Protein AF-A0AAV0XIE5-F1 (afdb_monomer_lite)

Foldseek 3Di:
DDDDDDDPDDDDDDDDDPDDCDDPVVCVVCCVPPPDPPDPCVPDPVVPQDDQDDAQPQARDTHGPPDDCCVPQHVNVRDDDDDDQDDPPVNVLCPCPDPNNVVCVVCVVVVVVVVVVVPPPDPDPPDPPDDDDDDDDD

Sequence (138 aa):
MFFTTQRKRLRPNAEPTLFGDIPFKWVKFRSGYLYQPKHPYYDDDDVCIGVMDVICQYCNAMKFKGESADMCCSNGTVRIPNIDKPPEPMKTLLESSTSISEHFLENINKYNNAFHMTSFGVAETIVENYMPTFKIRG

Organism: NCBI:txid13131

Radius of gyration: 29.61 Å; chains: 1; bounding box: 82×46×64 Å

pLDDT: mean 72.47, std 19.61, range [30.61, 96.12]

Secondary structure (DSSP, 8-state):
---------PPP------SS---GGGTGGGTTTS--TTS-GGG-TTT------EEPTTT--EE-TTS-THHHHGGGTS-PPPPPPPPTTHHHHHS--SHHHHHHHHTHHHHHHHHHGGG--------TT---------

Structure (mmCIF, N/CA/C/O backbone):
data_AF-A0AAV0XIE5-F1
#
_entry.id   AF-A0AAV0XIE5-F1
#
loop_
_atom_site.group_PDB
_atom_site.id
_atom_site.type_symbol
_atom_site.label_atom_id
_atom_site.label_alt_id
_atom_site.label_comp_id
_atom_site.label_asym_id
_atom_site.label_entity_id
_atom_site.label_seq_id
_atom_site.pdbx_PDB_ins_code
_atom_site.Cartn_x
_atom_site.Cartn_y
_atom_site.Cartn_z
_atom_site.occupancy
_atom_site.B_iso_or_equiv
_atom_site.auth_seq_id
_atom_site.auth_comp_id
_atom_site.auth_asym_id
_atom_site.auth_atom_id
_atom_site.pdbx_PDB_model_num
ATOM 1 N N . MET A 1 1 ? 7.822 -33.041 -34.597 1.00 39.25 1 MET A N 1
ATOM 2 C CA . MET A 1 1 ? 8.912 -32.049 -34.721 1.00 39.25 1 MET A CA 1
ATOM 3 C C . MET A 1 1 ? 9.382 -31.708 -33.319 1.00 39.25 1 MET A C 1
ATOM 5 O O . MET A 1 1 ? 8.661 -31.044 -32.590 1.00 39.25 1 MET A O 1
ATOM 9 N N . PHE A 1 2 ? 10.518 -32.267 -32.909 1.00 30.61 2 PHE A N 1
ATOM 10 C CA . PHE A 1 2 ? 11.093 -32.087 -31.577 1.00 30.61 2 PHE A CA 1
ATOM 11 C C . PHE A 1 2 ? 12.237 -31.078 -31.689 1.00 30.61 2 PHE A C 1
ATOM 13 O O . PHE A 1 2 ? 13.213 -31.342 -32.386 1.00 30.61 2 PHE A O 1
ATOM 20 N N . PHE A 1 3 ? 12.115 -29.918 -31.044 1.00 35.19 3 PHE A N 1
ATOM 21 C CA . PHE A 1 3 ? 13.202 -28.944 -30.976 1.00 35.19 3 PHE A CA 1
ATOM 22 C C . PHE A 1 3 ? 14.141 -29.326 -29.828 1.00 35.19 3 PHE A C 1
ATOM 24 O O . PHE A 1 3 ? 13.794 -29.236 -28.653 1.00 35.19 3 PHE A O 1
ATOM 31 N N . THR A 1 4 ? 15.332 -29.801 -30.181 1.00 32.72 4 THR A N 1
ATOM 32 C CA . THR A 1 4 ? 16.415 -30.121 -29.250 1.00 32.72 4 THR A CA 1
ATOM 33 C C . THR A 1 4 ? 17.105 -28.841 -28.783 1.00 32.72 4 THR A C 1
ATOM 35 O O . THR A 1 4 ? 17.871 -28.235 -29.533 1.00 32.72 4 THR A O 1
ATOM 38 N N . THR A 1 5 ? 16.890 -28.439 -27.533 1.00 39.91 5 THR A N 1
ATOM 39 C CA . THR A 1 5 ? 17.674 -27.375 -26.895 1.00 39.91 5 THR A CA 1
ATOM 40 C C . THR A 1 5 ? 19.025 -27.948 -26.463 1.00 39.91 5 THR A C 1
ATOM 42 O O . THR A 1 5 ? 19.122 -28.719 -25.507 1.00 39.91 5 THR A O 1
ATOM 45 N N . GLN A 1 6 ? 20.087 -27.597 -27.186 1.00 37.47 6 GLN A N 1
ATOM 46 C CA . GLN A 1 6 ? 21.471 -27.933 -26.844 1.00 37.47 6 GLN A CA 1
ATOM 47 C C . GLN A 1 6 ? 21.853 -27.258 -25.513 1.00 37.47 6 GLN A C 1
ATOM 49 O O . GLN A 1 6 ? 22.241 -26.091 -25.476 1.00 37.47 6 GLN A O 1
ATOM 54 N N . ARG A 1 7 ? 21.760 -27.988 -24.395 1.00 42.88 7 ARG A N 1
ATOM 55 C CA . ARG A 1 7 ? 22.423 -27.605 -23.141 1.00 42.88 7 ARG A CA 1
ATOM 56 C C . ARG A 1 7 ? 23.931 -27.731 -23.356 1.00 42.88 7 ARG A C 1
ATOM 58 O O . ARG A 1 7 ? 24.463 -28.840 -23.350 1.00 42.88 7 ARG A O 1
ATOM 65 N N . LYS A 1 8 ? 24.630 -26.605 -23.539 1.00 42.81 8 LYS A N 1
ATOM 66 C CA . LYS A 1 8 ? 26.097 -26.569 -23.449 1.00 42.81 8 LYS A CA 1
ATOM 67 C C . LYS A 1 8 ? 26.498 -27.107 -22.072 1.00 42.81 8 LYS A C 1
ATOM 69 O O . LYS A 1 8 ? 26.250 -26.465 -21.056 1.00 42.81 8 LYS A O 1
ATOM 74 N N . ARG A 1 9 ? 27.090 -28.304 -22.047 1.00 37.38 9 ARG A N 1
ATOM 75 C CA . ARG A 1 9 ? 27.735 -28.872 -20.859 1.00 37.38 9 ARG A CA 1
ATOM 76 C C . ARG A 1 9 ? 28.904 -27.959 -20.491 1.00 37.38 9 ARG A C 1
ATOM 78 O O . ARG A 1 9 ? 29.889 -27.899 -21.224 1.00 37.38 9 ARG A O 1
ATOM 85 N N . LEU A 1 10 ? 28.785 -27.228 -19.386 1.00 42.81 10 LEU A N 1
ATOM 86 C CA . LEU A 1 10 ? 29.939 -26.605 -18.745 1.00 42.81 10 LEU A CA 1
ATOM 87 C C . LEU A 1 10 ? 30.826 -27.736 -18.210 1.00 42.81 10 LEU A C 1
ATOM 89 O O . LEU A 1 10 ? 30.328 -28.692 -17.616 1.00 42.81 10 LEU A O 1
ATOM 93 N N . ARG A 1 11 ? 32.122 -27.670 -18.524 1.00 40.47 11 ARG A N 1
ATOM 94 C CA . ARG A 1 11 ? 33.111 -28.692 -18.160 1.00 40.47 11 ARG A CA 1
ATOM 95 C C . ARG A 1 11 ? 33.144 -28.854 -16.630 1.00 40.47 11 ARG A C 1
ATOM 97 O O . ARG A 1 11 ? 33.167 -27.831 -15.946 1.00 40.47 11 ARG A O 1
ATOM 104 N N . PRO A 1 12 ? 33.159 -30.083 -16.087 1.00 49.78 12 PRO A N 1
ATOM 105 C CA . PRO A 1 12 ? 33.475 -30.285 -14.685 1.00 49.78 12 PRO A CA 1
ATOM 106 C C . PRO A 1 12 ? 34.990 -30.116 -14.513 1.00 49.78 12 PRO A C 1
ATOM 108 O O . PRO A 1 12 ? 35.748 -30.427 -15.432 1.00 49.78 12 PRO A O 1
ATOM 111 N N . ASN A 1 13 ? 35.404 -29.664 -13.332 1.00 39.78 13 ASN A N 1
ATOM 112 C CA . ASN A 1 13 ? 36.787 -29.581 -12.843 1.00 39.78 13 ASN A CA 1
ATOM 113 C C . ASN A 1 13 ? 37.448 -28.204 -13.014 1.00 39.78 13 ASN A C 1
ATOM 115 O O . ASN A 1 13 ? 38.242 -27.966 -13.920 1.00 39.78 13 ASN A O 1
ATOM 119 N N . ALA A 1 14 ? 37.170 -27.329 -12.051 1.00 37.12 14 ALA A N 1
ATOM 120 C CA . ALA A 1 14 ? 38.199 -26.484 -11.459 1.00 37.12 14 ALA A CA 1
ATOM 121 C C . ALA A 1 14 ? 38.053 -26.630 -9.937 1.00 37.12 14 ALA A C 1
ATOM 123 O O . ALA A 1 14 ? 37.020 -26.268 -9.373 1.00 37.12 14 ALA A O 1
ATOM 124 N N . GLU A 1 15 ? 39.033 -27.276 -9.307 1.00 34.94 15 GLU A N 1
ATOM 125 C CA . GLU A 1 15 ? 39.136 -27.416 -7.852 1.00 34.94 15 GLU A CA 1
ATOM 126 C C . GLU A 1 15 ? 39.263 -26.036 -7.180 1.00 34.94 15 GLU A C 1
ATOM 128 O O . GLU A 1 15 ? 39.797 -25.103 -7.788 1.00 34.94 15 GLU A O 1
ATOM 133 N N . PRO A 1 16 ? 38.774 -25.870 -5.937 1.00 43.06 16 PRO A N 1
ATOM 134 C CA . PRO A 1 16 ? 38.782 -24.582 -5.264 1.00 43.06 16 PRO A CA 1
ATOM 135 C C . PRO A 1 16 ? 40.178 -24.305 -4.701 1.00 43.06 16 PRO A C 1
ATOM 137 O O . PRO A 1 16 ? 40.547 -24.808 -3.640 1.00 43.06 16 PRO A O 1
ATOM 140 N N . THR A 1 17 ? 40.967 -23.487 -5.396 1.00 39.66 17 THR A N 1
ATOM 141 C CA . THR A 1 17 ? 42.191 -22.936 -4.812 1.00 39.66 17 THR A CA 1
ATOM 142 C C . THR A 1 17 ? 41.827 -21.930 -3.724 1.00 39.66 17 THR A C 1
ATOM 144 O O . THR A 1 17 ? 41.080 -20.977 -3.946 1.00 39.66 17 THR A O 1
ATOM 147 N N . LEU A 1 18 ? 42.357 -22.206 -2.535 1.00 41.22 18 LEU A N 1
ATOM 148 C CA . LEU A 1 18 ? 42.333 -21.407 -1.317 1.00 41.22 18 LEU A CA 1
ATOM 149 C C . LEU A 1 18 ? 42.587 -19.912 -1.574 1.00 41.22 18 LEU A C 1
ATOM 151 O O . LEU A 1 18 ? 43.528 -19.563 -2.277 1.00 41.22 18 LEU A O 1
ATOM 155 N N . PHE A 1 19 ? 41.755 -19.075 -0.941 1.00 45.66 19 PHE A N 1
ATOM 156 C CA . PHE A 1 19 ? 42.009 -17.685 -0.537 1.00 45.66 19 PHE A CA 1
ATOM 157 C C . PHE A 1 19 ? 43.080 -16.933 -1.349 1.00 45.66 19 PHE A C 1
ATOM 159 O O . PHE A 1 19 ? 44.211 -16.760 -0.906 1.00 45.66 19 PHE A O 1
ATOM 166 N N . GLY A 1 20 ? 42.683 -16.441 -2.519 1.00 40.19 20 GLY A N 1
ATOM 167 C CA . GLY A 1 20 ? 43.458 -15.500 -3.320 1.00 40.19 20 GLY A CA 1
ATOM 168 C C . GLY A 1 20 ? 42.526 -14.768 -4.277 1.00 40.19 20 GLY A C 1
ATOM 169 O O . GLY A 1 20 ? 42.008 -15.375 -5.210 1.00 40.19 20 GLY A O 1
ATOM 170 N N . ASP A 1 21 ? 42.248 -13.505 -3.959 1.00 50.44 21 ASP A N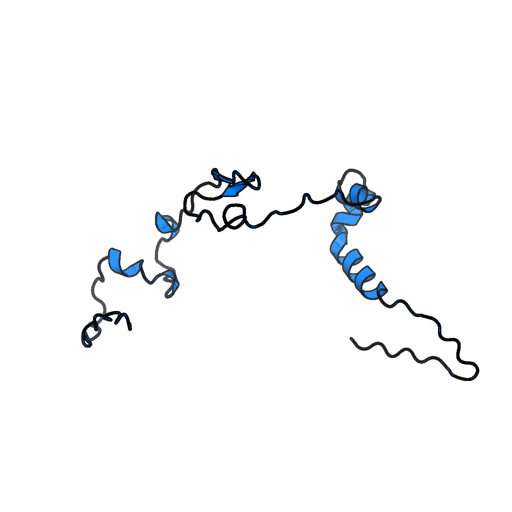 1
ATOM 171 C CA . ASP A 1 21 ? 41.695 -12.438 -4.801 1.00 50.44 21 ASP A CA 1
ATOM 172 C C . ASP A 1 21 ? 40.815 -12.880 -5.978 1.00 50.44 21 ASP A C 1
ATOM 174 O O . ASP A 1 21 ? 41.186 -12.820 -7.152 1.00 50.44 21 ASP A O 1
ATOM 178 N N . ILE A 1 22 ? 39.583 -13.276 -5.653 1.00 49.44 22 ILE A N 1
ATOM 179 C CA . ILE A 1 22 ? 38.519 -13.374 -6.650 1.00 49.44 22 ILE A CA 1
ATOM 180 C C . ILE A 1 22 ? 38.297 -11.950 -7.200 1.00 49.44 22 ILE A C 1
ATOM 182 O O . ILE A 1 22 ? 37.994 -11.052 -6.412 1.00 49.44 22 ILE A O 1
ATOM 186 N N . PRO A 1 23 ? 38.410 -11.703 -8.521 1.00 50.88 23 PRO A N 1
ATOM 187 C CA . PRO A 1 23 ? 38.239 -10.360 -9.066 1.00 50.88 23 PRO A CA 1
ATOM 188 C C . PRO A 1 23 ? 36.849 -9.814 -8.707 1.00 50.88 23 PRO A C 1
ATOM 190 O O . PRO A 1 23 ? 35.857 -10.514 -8.922 1.00 50.88 23 PRO A O 1
ATOM 193 N N . PHE A 1 24 ? 36.778 -8.571 -8.207 1.00 51.50 24 PHE A N 1
ATOM 194 C CA . PHE A 1 24 ? 35.580 -7.891 -7.663 1.00 51.50 24 PHE A CA 1
ATOM 195 C C . PHE A 1 24 ? 34.267 -8.168 -8.421 1.00 51.50 24 PHE A C 1
ATOM 197 O O . PHE A 1 24 ? 33.208 -8.337 -7.821 1.00 51.50 24 PHE A O 1
ATOM 204 N N . LYS A 1 25 ? 34.330 -8.288 -9.751 1.00 50.47 25 LYS A N 1
ATOM 205 C CA . LYS A 1 25 ? 33.171 -8.527 -10.623 1.00 50.47 25 LYS A CA 1
ATOM 206 C C . LYS A 1 25 ? 32.491 -9.897 -10.426 1.00 50.47 25 LYS A C 1
ATOM 208 O O . LYS A 1 25 ? 31.318 -10.037 -10.760 1.00 50.47 25 LYS A O 1
ATOM 213 N N . TRP A 1 26 ? 33.184 -10.900 -9.882 1.00 46.75 26 TRP A N 1
ATOM 214 C CA . TRP A 1 26 ? 32.656 -12.264 -9.705 1.00 46.75 26 TRP A CA 1
ATOM 215 C C . TRP A 1 26 ? 31.892 -12.478 -8.388 1.00 46.75 26 TRP A C 1
ATOM 217 O O . TRP A 1 26 ? 31.149 -13.453 -8.276 1.00 46.75 26 TRP A O 1
ATOM 227 N N . VAL A 1 27 ? 32.025 -11.575 -7.409 1.00 55.75 27 VAL A N 1
ATOM 228 C CA . VAL A 1 27 ? 31.370 -11.694 -6.090 1.00 55.75 27 VAL A CA 1
ATOM 229 C C . VAL A 1 27 ? 29.893 -11.266 -6.145 1.00 55.75 27 VAL A C 1
ATOM 231 O O . VAL A 1 27 ? 29.045 -11.865 -5.483 1.00 55.75 27 VAL A O 1
ATOM 234 N N . LYS A 1 28 ? 29.546 -10.303 -7.011 1.00 62.75 28 LYS A N 1
ATOM 235 C CA . LYS A 1 28 ? 28.193 -9.720 -7.101 1.00 62.75 28 LYS A CA 1
ATOM 236 C C . LYS A 1 28 ? 27.113 -10.710 -7.553 1.00 62.75 28 LYS A C 1
ATOM 238 O O . LYS A 1 28 ? 26.020 -10.722 -7.006 1.00 62.75 28 LYS A O 1
ATOM 243 N N . PHE A 1 29 ? 27.423 -11.606 -8.497 1.00 62.50 29 PHE A N 1
ATOM 244 C CA . PHE A 1 29 ? 26.435 -12.532 -9.081 1.00 62.50 29 PHE A CA 1
ATOM 245 C C . PHE A 1 29 ? 25.836 -13.531 -8.066 1.00 62.50 29 PHE A C 1
ATOM 247 O O . PHE A 1 29 ? 24.809 -14.149 -8.339 1.00 62.50 29 PHE A O 1
ATOM 254 N N . ARG A 1 30 ? 26.458 -13.712 -6.890 1.00 62.56 30 ARG A N 1
ATOM 255 C CA . ARG A 1 30 ? 25.989 -14.640 -5.843 1.00 62.56 30 ARG A CA 1
ATOM 256 C C . ARG A 1 30 ? 25.712 -13.983 -4.493 1.00 62.56 30 ARG A C 1
ATOM 258 O O . ARG A 1 30 ? 25.355 -14.698 -3.559 1.00 62.56 30 ARG A O 1
ATOM 265 N N . SER A 1 31 ? 25.823 -12.661 -4.378 1.00 66.25 31 SER A N 1
ATOM 266 C CA . SER A 1 31 ? 25.616 -11.967 -3.100 1.00 66.25 31 SER A CA 1
ATOM 267 C C . SER A 1 31 ? 24.197 -12.131 -2.545 1.00 66.25 31 SER A C 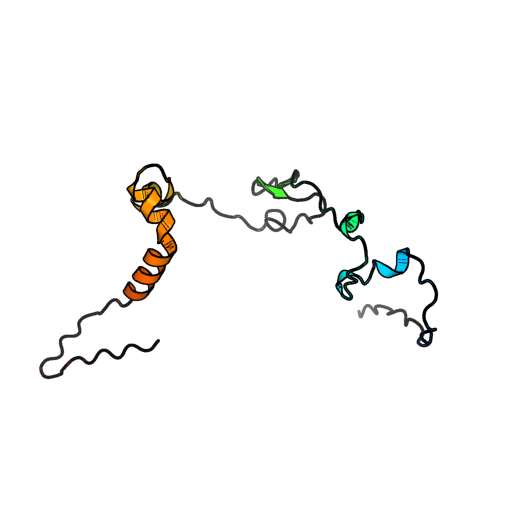1
ATOM 269 O O . SER A 1 31 ? 24.030 -12.197 -1.332 1.00 66.25 31 SER A O 1
ATOM 271 N N . GLY A 1 32 ? 23.191 -12.301 -3.412 1.00 68.38 32 GLY A N 1
ATOM 272 C CA . GLY A 1 32 ? 21.816 -12.610 -2.998 1.00 68.38 32 GLY A CA 1
ATOM 273 C C . GLY A 1 32 ? 21.640 -13.984 -2.332 1.00 68.38 32 GLY A C 1
ATOM 274 O O . GLY A 1 32 ? 20.668 -14.189 -1.615 1.00 68.38 32 GLY A O 1
ATOM 275 N N . TYR A 1 33 ? 22.577 -14.917 -2.533 1.00 73.25 33 TYR A N 1
ATOM 276 C CA . TYR A 1 33 ? 22.561 -16.251 -1.913 1.00 73.25 33 TYR A CA 1
ATOM 277 C C . TYR A 1 33 ? 23.614 -16.413 -0.810 1.00 73.25 33 TYR A C 1
ATOM 279 O O . TYR A 1 33 ? 23.490 -17.294 0.037 1.00 73.25 33 TYR A O 1
ATOM 287 N N . LEU A 1 34 ? 24.663 -15.589 -0.826 1.00 77.88 34 LEU A N 1
ATOM 288 C CA . LEU A 1 34 ? 25.772 -15.619 0.123 1.00 77.88 34 LEU A CA 1
ATOM 289 C C . LEU A 1 34 ? 26.078 -14.190 0.573 1.00 77.88 34 LEU A C 1
ATOM 291 O O . LEU A 1 34 ? 26.945 -13.515 0.016 1.00 77.88 34 LEU A O 1
ATOM 295 N N . TYR A 1 35 ? 25.341 -13.744 1.588 1.00 80.75 35 TYR A N 1
ATOM 296 C CA . TYR A 1 35 ? 25.524 -12.427 2.185 1.00 80.75 35 TYR A CA 1
ATOM 297 C C . TYR A 1 35 ? 26.884 -12.323 2.889 1.00 80.75 35 TYR A C 1
ATOM 299 O O . TYR A 1 35 ? 27.250 -13.182 3.695 1.00 80.75 35 TYR A O 1
ATOM 307 N N . GLN A 1 36 ? 27.618 -11.247 2.612 1.00 80.06 36 GLN A N 1
ATOM 308 C CA . GLN A 1 36 ? 28.895 -10.927 3.241 1.00 80.06 36 GLN A CA 1
ATOM 309 C C . GLN A 1 36 ? 28.769 -9.611 4.024 1.00 80.06 36 GLN A C 1
ATOM 311 O O . GLN A 1 36 ? 28.770 -8.546 3.417 1.00 80.06 36 GLN A O 1
ATOM 316 N N . PRO A 1 37 ? 28.737 -9.637 5.370 1.00 81.19 37 PRO A N 1
ATOM 317 C CA . PRO A 1 37 ? 28.474 -8.442 6.182 1.00 81.19 37 PRO A CA 1
ATOM 318 C C . PRO A 1 37 ? 29.478 -7.292 6.025 1.00 81.19 37 PRO A C 1
ATOM 320 O O . PRO A 1 37 ? 29.183 -6.169 6.411 1.00 81.19 37 PRO A O 1
ATOM 323 N N . LYS A 1 38 ? 30.684 -7.574 5.518 1.00 81.69 38 LYS A N 1
ATOM 324 C CA . LYS A 1 38 ? 31.753 -6.582 5.322 1.00 81.69 38 LYS A CA 1
ATOM 325 C C . LYS A 1 38 ? 31.714 -5.920 3.941 1.00 81.69 38 LYS A C 1
ATOM 327 O O . LYS A 1 38 ? 32.528 -5.039 3.684 1.00 81.69 38 LYS A O 1
ATOM 332 N N . HIS A 1 39 ? 30.827 -6.366 3.052 1.00 76.81 39 HIS A N 1
ATOM 333 C CA . HIS A 1 39 ? 30.695 -5.807 1.711 1.00 76.81 39 HIS A CA 1
ATOM 334 C C . HIS A 1 39 ? 29.806 -4.550 1.747 1.00 76.81 39 HIS A C 1
ATOM 336 O O . HIS A 1 39 ? 28.702 -4.614 2.296 1.00 76.81 39 HIS A O 1
ATOM 342 N N . PRO A 1 40 ? 30.250 -3.412 1.184 1.00 77.88 40 PRO A N 1
ATOM 343 C CA . PRO A 1 40 ? 29.474 -2.176 1.167 1.00 77.88 40 PRO A CA 1
ATOM 344 C C . PRO A 1 40 ? 28.392 -2.219 0.074 1.00 77.88 40 PRO A C 1
ATOM 346 O O . PRO A 1 40 ? 28.524 -1.614 -0.982 1.00 77.88 40 PRO A O 1
ATOM 349 N N . TYR A 1 41 ? 27.292 -2.934 0.334 1.00 77.94 41 TYR A N 1
ATOM 350 C CA . TYR A 1 41 ? 26.173 -3.081 -0.614 1.00 77.94 41 TYR A CA 1
ATOM 351 C C . TYR A 1 41 ? 25.490 -1.761 -0.997 1.00 77.94 41 TYR A C 1
ATOM 353 O O . TYR A 1 41 ? 24.839 -1.689 -2.030 1.00 77.94 41 TYR A O 1
ATOM 361 N N . TYR A 1 42 ? 25.600 -0.722 -0.168 1.00 75.81 42 TYR A N 1
ATOM 362 C CA . TYR A 1 42 ? 24.954 0.567 -0.426 1.00 75.81 42 TYR A CA 1
ATOM 363 C C . TYR A 1 42 ? 25.576 1.331 -1.601 1.00 75.81 42 TYR A C 1
ATOM 365 O O . TYR A 1 42 ? 24.884 2.131 -2.222 1.00 75.81 42 TYR A O 1
ATOM 373 N N . ASP A 1 43 ? 26.846 1.068 -1.914 1.00 77.06 43 ASP A N 1
ATOM 374 C CA . ASP A 1 43 ? 27.560 1.712 -3.023 1.00 77.06 43 ASP A CA 1
ATOM 375 C C . ASP A 1 43 ? 27.320 0.990 -4.364 1.00 77.06 43 ASP A C 1
ATOM 377 O O . ASP A 1 43 ? 27.796 1.430 -5.409 1.00 77.06 43 ASP A O 1
ATOM 381 N N . ASP A 1 44 ? 26.599 -0.136 -4.352 1.00 76.50 44 ASP A N 1
ATOM 382 C CA . ASP A 1 44 ? 26.301 -0.907 -5.553 1.00 76.50 44 ASP A CA 1
ATOM 383 C C . ASP A 1 44 ? 25.102 -0.313 -6.312 1.00 76.50 44 ASP A C 1
ATOM 385 O O . ASP A 1 44 ? 23.965 -0.348 -5.839 1.00 76.50 44 ASP A O 1
ATOM 389 N N . ASP A 1 45 ? 25.328 0.096 -7.565 1.00 72.94 45 ASP A N 1
ATOM 390 C CA . ASP A 1 45 ? 24.273 0.592 -8.468 1.00 72.94 45 ASP A CA 1
ATOM 391 C C . ASP A 1 45 ? 23.101 -0.396 -8.653 1.00 72.94 45 ASP A C 1
ATOM 393 O O . ASP A 1 45 ? 21.975 0.015 -8.917 1.00 72.94 45 ASP A O 1
ATOM 397 N N . ASP A 1 46 ? 23.336 -1.702 -8.471 1.00 70.75 46 ASP A N 1
ATOM 398 C CA . ASP A 1 46 ? 22.303 -2.745 -8.621 1.00 70.75 46 ASP A CA 1
ATOM 399 C C . ASP A 1 46 ? 21.334 -2.795 -7.424 1.00 70.75 46 ASP A C 1
ATOM 401 O O . ASP A 1 46 ? 20.281 -3.425 -7.517 1.00 70.75 46 ASP A O 1
ATOM 405 N N . VAL A 1 47 ? 21.683 -2.172 -6.292 1.00 74.56 47 VAL A N 1
ATOM 406 C CA . VAL A 1 47 ? 20.811 -2.071 -5.106 1.00 74.56 47 VAL A CA 1
ATOM 407 C C . VAL A 1 47 ? 19.872 -0.866 -5.227 1.00 74.56 47 VAL A C 1
ATOM 409 O O . VAL A 1 47 ? 18.773 -0.857 -4.666 1.00 74.56 47 VAL A O 1
ATOM 412 N N . CYS A 1 48 ? 20.258 0.134 -6.017 1.00 78.06 48 CYS A N 1
ATOM 413 C CA . CYS A 1 48 ? 19.475 1.335 -6.259 1.00 78.06 48 CYS A CA 1
ATOM 414 C C . CYS A 1 48 ? 18.352 1.076 -7.280 1.00 78.06 48 CYS A C 1
ATOM 416 O O . CYS A 1 48 ? 18.521 1.260 -8.481 1.00 78.06 48 CYS A O 1
ATOM 418 N N . ILE A 1 49 ? 17.159 0.716 -6.793 1.00 82.62 49 ILE A N 1
ATOM 419 C CA . ILE A 1 49 ? 15.945 0.517 -7.620 1.00 82.62 49 ILE A CA 1
ATOM 420 C C . ILE A 1 49 ? 15.498 1.828 -8.312 1.00 82.62 49 ILE A C 1
ATOM 422 O O . ILE A 1 49 ? 14.882 1.809 -9.380 1.00 82.62 49 ILE A O 1
ATOM 426 N N . GLY A 1 50 ? 15.850 2.980 -7.731 1.00 86.94 50 GLY A N 1
ATOM 427 C CA . GLY A 1 50 ? 15.514 4.310 -8.239 1.00 86.94 50 GLY A CA 1
ATOM 428 C C . GLY A 1 50 ? 14.180 4.845 -7.713 1.00 86.94 50 GLY A C 1
ATOM 429 O O . GLY A 1 50 ? 13.613 4.330 -6.752 1.00 8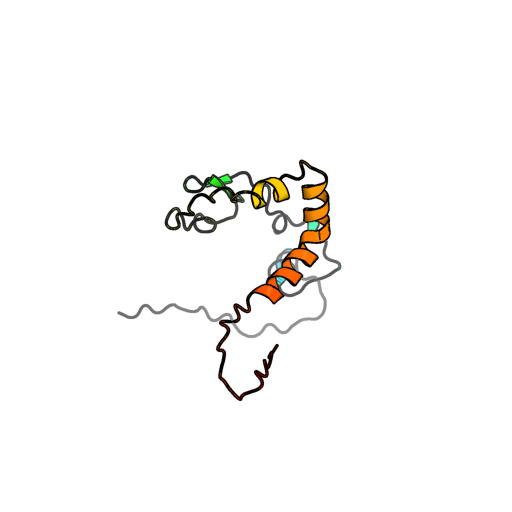6.94 50 GLY A O 1
ATOM 430 N N . VAL A 1 51 ? 13.694 5.926 -8.326 1.00 89.25 51 VAL A N 1
ATOM 431 C CA . VAL A 1 51 ? 12.412 6.560 -7.974 1.00 89.25 51 VAL A CA 1
ATOM 432 C C . VAL A 1 51 ? 11.234 5.869 -8.663 1.00 89.25 51 VAL A C 1
ATOM 434 O O . VAL A 1 51 ? 11.371 5.315 -9.753 1.00 89.25 51 VAL A O 1
ATOM 437 N N . MET A 1 52 ? 10.066 5.932 -8.026 1.00 91.00 52 MET A N 1
ATOM 438 C CA . MET A 1 52 ? 8.811 5.402 -8.555 1.00 91.00 52 MET A CA 1
ATOM 439 C C . MET A 1 52 ? 8.068 6.500 -9.341 1.00 91.00 52 MET A C 1
ATOM 441 O O . MET A 1 52 ? 7.102 7.079 -8.852 1.00 91.00 52 MET A O 1
ATOM 445 N N . ASP A 1 53 ? 8.573 6.850 -10.528 1.00 93.56 53 ASP A N 1
ATOM 446 C CA . ASP A 1 53 ? 8.106 7.982 -11.353 1.00 93.56 53 ASP A CA 1
ATOM 447 C C . ASP A 1 53 ? 7.337 7.565 -12.622 1.00 93.56 53 ASP A C 1
ATOM 449 O O . ASP A 1 53 ? 6.805 8.414 -13.340 1.00 93.56 53 ASP A O 1
ATOM 453 N N . VAL A 1 54 ? 7.245 6.265 -12.915 1.00 90.50 54 VAL A N 1
ATOM 454 C CA . VAL A 1 54 ? 6.576 5.761 -14.120 1.00 90.50 54 VAL A CA 1
ATOM 455 C C . VAL A 1 54 ? 5.109 5.477 -13.818 1.00 90.50 54 VAL A C 1
ATOM 457 O O . VAL A 1 54 ? 4.794 4.597 -13.028 1.00 90.50 54 VAL A O 1
ATOM 460 N N . ILE A 1 55 ? 4.187 6.176 -14.476 1.00 92.12 55 ILE A N 1
ATOM 461 C CA . ILE A 1 55 ? 2.746 5.961 -14.282 1.00 92.12 55 ILE A CA 1
ATOM 462 C C . ILE A 1 55 ? 2.228 4.943 -15.302 1.00 92.12 55 ILE A C 1
ATOM 464 O O . ILE A 1 55 ? 2.429 5.079 -16.511 1.00 92.12 55 ILE A O 1
ATOM 468 N N . CYS A 1 56 ? 1.526 3.916 -14.826 1.00 90.25 56 CYS A N 1
ATOM 469 C CA . CYS A 1 56 ? 0.835 2.961 -15.683 1.00 90.25 56 CYS A CA 1
ATOM 470 C C . CYS A 1 56 ? -0.357 3.611 -16.402 1.00 90.25 56 CYS A C 1
ATOM 472 O O . CYS A 1 56 ? -1.253 4.141 -15.754 1.00 90.25 56 CYS A O 1
ATOM 474 N N . GLN A 1 57 ? -0.437 3.457 -17.725 1.00 89.62 57 GLN A N 1
ATOM 475 C CA . GLN A 1 57 ? -1.513 4.027 -18.550 1.00 89.62 57 GLN A CA 1
ATOM 476 C C . GLN A 1 57 ? -2.902 3.416 -18.292 1.00 89.62 57 GLN A C 1
ATOM 478 O O . GLN A 1 57 ? -3.910 4.046 -18.590 1.00 89.62 57 GLN A O 1
ATOM 483 N N . TYR A 1 58 ? -2.970 2.190 -17.762 1.00 89.69 58 TYR A N 1
ATOM 484 C CA . TYR A 1 58 ? -4.238 1.473 -17.577 1.00 89.69 58 TYR A CA 1
ATOM 485 C C . TYR A 1 58 ? -4.859 1.686 -16.198 1.00 89.69 58 TYR A C 1
ATOM 487 O O . TYR A 1 58 ? -6.072 1.820 -16.078 1.00 89.69 58 TYR A O 1
ATOM 495 N N . CYS A 1 59 ? -4.032 1.668 -15.151 1.00 87.69 59 CYS A N 1
ATOM 496 C CA . CYS A 1 59 ? -4.491 1.677 -13.760 1.00 87.69 59 CYS A CA 1
ATOM 497 C C . CYS A 1 59 ? -3.919 2.831 -12.931 1.00 87.69 59 CYS A C 1
ATOM 499 O O . CYS A 1 59 ? -4.179 2.895 -11.735 1.00 87.69 59 CYS A O 1
ATOM 501 N N . ASN A 1 60 ? -3.143 3.736 -13.542 1.00 88.62 60 ASN A N 1
ATOM 502 C CA . ASN A 1 60 ? -2.523 4.903 -12.902 1.00 88.62 60 ASN A CA 1
ATOM 503 C C . ASN A 1 60 ? -1.613 4.586 -11.702 1.00 88.62 60 ASN A C 1
ATOM 505 O O . ASN A 1 60 ? -1.184 5.492 -10.992 1.00 88.62 60 ASN A O 1
ATOM 509 N N . ALA A 1 61 ? -1.281 3.312 -11.488 1.00 89.31 61 ALA A N 1
ATOM 510 C CA . ALA A 1 61 ? -0.308 2.894 -10.492 1.00 89.31 61 ALA A CA 1
ATOM 511 C C . ALA A 1 61 ? 1.088 3.414 -10.863 1.00 89.31 61 ALA A C 1
ATOM 513 O O . ALA A 1 61 ? 1.479 3.364 -12.034 1.00 89.31 61 ALA A O 1
ATOM 514 N N . MET A 1 62 ? 1.833 3.885 -9.864 1.00 91.00 62 MET A N 1
ATOM 515 C CA . MET A 1 62 ? 3.234 4.271 -10.018 1.00 91.00 62 MET A CA 1
ATOM 516 C C . MET A 1 62 ? 4.124 3.020 -10.024 1.00 91.00 62 MET A C 1
ATOM 518 O O . MET A 1 62 ? 3.839 2.045 -9.330 1.00 91.00 62 MET A O 1
ATOM 522 N N . LYS A 1 63 ? 5.180 3.047 -10.835 1.00 90.38 63 LYS A N 1
ATOM 523 C CA . LYS A 1 63 ? 6.112 1.949 -11.099 1.00 90.38 63 LYS A CA 1
ATOM 524 C C . LYS A 1 63 ? 7.554 2.429 -11.058 1.00 90.38 63 LYS A C 1
ATOM 526 O O . LYS A 1 63 ? 7.834 3.609 -11.295 1.00 90.38 63 LYS A O 1
ATOM 531 N N . PHE A 1 64 ? 8.467 1.490 -10.848 1.00 90.69 64 PHE A N 1
ATOM 532 C CA . PHE A 1 64 ? 9.895 1.716 -11.061 1.00 90.69 64 PHE A CA 1
ATOM 533 C C . PHE A 1 64 ? 10.279 1.474 -12.526 1.00 90.69 64 PHE A C 1
ATOM 535 O O . PHE A 1 64 ? 9.683 0.649 -13.219 1.00 90.69 64 PHE A O 1
ATOM 542 N N . LYS A 1 65 ? 11.332 2.146 -13.004 1.00 87.12 65 LYS A N 1
ATOM 543 C CA . LYS A 1 65 ? 11.810 2.027 -14.399 1.00 87.12 65 LYS A CA 1
ATOM 544 C C . LYS A 1 65 ? 12.248 0.612 -14.789 1.00 87.12 65 LYS A C 1
ATOM 546 O O . LYS A 1 65 ? 12.184 0.267 -15.964 1.00 87.12 65 LYS A O 1
ATOM 551 N N . GLY A 1 66 ? 12.705 -0.186 -13.823 1.00 85.69 66 GLY A N 1
ATOM 552 C CA . GLY A 1 66 ? 13.151 -1.564 -14.044 1.00 85.69 66 GLY A CA 1
ATOM 553 C C . GLY A 1 66 ? 12.030 -2.608 -14.065 1.00 85.69 66 GLY A C 1
ATOM 554 O O . GLY A 1 66 ? 12.295 -3.770 -14.370 1.00 85.69 66 GLY A O 1
ATOM 555 N N . GLU A 1 67 ? 10.792 -2.237 -13.735 1.00 89.56 67 GLU A N 1
ATOM 556 C CA . GLU A 1 67 ? 9.673 -3.181 -13.690 1.00 89.56 67 GLU A CA 1
ATOM 557 C C . GLU A 1 67 ? 9.120 -3.481 -15.086 1.00 89.56 67 GLU A C 1
ATOM 559 O O . GLU A 1 67 ? 9.041 -2.616 -15.960 1.00 89.56 67 GLU A O 1
ATOM 564 N N . SER A 1 68 ? 8.675 -4.722 -15.297 1.00 88.62 68 SER A N 1
ATOM 565 C CA . SER A 1 68 ? 8.028 -5.098 -16.552 1.00 88.62 68 SER A CA 1
ATOM 566 C C . SER A 1 68 ? 6.630 -4.476 -16.680 1.00 88.62 68 SER A C 1
ATOM 568 O O . SER A 1 68 ? 5.975 -4.088 -15.703 1.00 88.62 68 SER A O 1
ATOM 570 N N . ALA A 1 69 ? 6.124 -4.409 -17.915 1.00 83.12 69 ALA A N 1
ATOM 571 C CA . ALA A 1 69 ? 4.768 -3.930 -18.188 1.00 83.12 69 ALA A CA 1
ATOM 572 C C . ALA A 1 69 ? 3.698 -4.718 -17.401 1.00 83.12 69 ALA A C 1
ATOM 574 O O . ALA A 1 69 ? 2.691 -4.141 -16.975 1.00 83.12 69 ALA A O 1
ATOM 575 N N . ASP A 1 70 ? 3.965 -5.997 -17.131 1.00 86.69 70 ASP A N 1
ATOM 576 C CA . ASP A 1 70 ? 3.025 -6.917 -16.502 1.00 86.69 70 ASP A CA 1
ATOM 577 C C . ASP A 1 70 ? 2.922 -6.787 -14.979 1.00 86.69 70 ASP A C 1
ATOM 579 O O . ASP A 1 70 ? 1.906 -7.195 -14.419 1.00 86.69 70 ASP A O 1
ATOM 583 N N . MET A 1 71 ? 3.906 -6.169 -14.313 1.00 86.75 71 MET A N 1
ATOM 584 C CA . MET A 1 71 ? 3.983 -6.124 -12.842 1.00 86.75 71 MET A CA 1
ATOM 585 C C . MET A 1 71 ? 2.821 -5.397 -12.152 1.00 86.75 71 MET A C 1
ATOM 587 O O . MET A 1 71 ? 2.543 -5.691 -10.997 1.00 86.75 71 MET A O 1
ATOM 591 N N . CYS A 1 72 ? 2.128 -4.461 -12.817 1.00 87.75 72 CYS A N 1
ATOM 592 C CA . CYS A 1 72 ? 1.005 -3.755 -12.179 1.00 87.75 72 CYS A CA 1
ATOM 593 C C . CYS A 1 72 ? -0.350 -4.433 -12.408 1.00 87.75 72 CYS A C 1
ATOM 595 O O . CYS A 1 72 ? -1.046 -4.798 -11.474 1.00 87.75 72 CYS A O 1
ATOM 597 N N . CYS A 1 73 ? -0.755 -4.532 -13.670 1.00 89.38 73 CYS A N 1
ATOM 598 C CA . CYS A 1 73 ? -2.122 -4.784 -14.116 1.00 89.38 73 CYS A CA 1
ATOM 599 C C . CYS A 1 73 ? -2.084 -5.735 -15.324 1.00 89.38 73 CYS A C 1
ATOM 601 O O . CYS A 1 73 ? -2.984 -5.714 -16.163 1.00 89.38 73 CYS A O 1
ATOM 603 N N . SER A 1 74 ? -0.989 -6.502 -15.454 1.00 90.00 74 SER A N 1
ATOM 604 C CA . SER A 1 74 ? -0.717 -7.411 -16.574 1.00 90.00 74 SER A CA 1
ATOM 605 C C . SER A 1 74 ? -0.941 -6.729 -17.925 1.00 90.00 74 SER A C 1
ATOM 607 O O . SER A 1 74 ? -1.746 -7.180 -18.740 1.00 90.00 74 SER A O 1
ATOM 609 N N . ASN A 1 75 ? -0.323 -5.554 -18.088 1.00 87.94 75 ASN A N 1
ATOM 610 C CA . ASN A 1 75 ? -0.447 -4.715 -19.278 1.00 87.94 75 ASN A CA 1
ATOM 611 C C . ASN A 1 75 ? -1.906 -4.389 -19.683 1.00 87.94 75 ASN A C 1
ATOM 613 O O . ASN A 1 75 ? -2.243 -4.361 -20.862 1.00 87.94 75 ASN A O 1
ATOM 617 N N . GLY A 1 76 ? -2.785 -4.167 -18.698 1.00 88.38 76 GLY A N 1
ATOM 618 C CA . GLY A 1 76 ? -4.192 -3.809 -18.921 1.00 88.38 76 GLY A CA 1
ATOM 619 C C . GLY A 1 76 ? -5.156 -4.997 -18.942 1.00 88.38 76 GLY A C 1
ATOM 620 O O . GLY A 1 76 ? -6.363 -4.793 -19.041 1.00 88.38 76 GLY A O 1
ATOM 621 N N . THR A 1 77 ? -4.653 -6.226 -18.793 1.00 90.81 77 THR A N 1
ATOM 622 C CA . THR A 1 77 ? -5.493 -7.431 -18.690 1.00 90.81 77 THR A CA 1
ATOM 623 C C . THR A 1 77 ? -6.285 -7.458 -17.380 1.00 90.81 77 THR A C 1
ATOM 625 O O . THR A 1 77 ? -7.424 -7.920 -17.346 1.00 90.81 77 THR A O 1
ATOM 628 N N . VAL A 1 78 ? -5.701 -6.945 -16.293 1.00 90.00 78 VAL A N 1
ATOM 629 C CA . VAL A 1 78 ? -6.355 -6.871 -14.984 1.00 90.00 78 VAL A CA 1
ATOM 630 C C . VAL A 1 78 ? -6.942 -5.479 -14.794 1.00 90.00 78 VAL A C 1
ATOM 632 O O . VAL A 1 78 ? -6.216 -4.485 -14.742 1.00 90.00 78 VAL A O 1
ATOM 635 N N . ARG A 1 79 ? -8.268 -5.409 -14.647 1.00 84.75 79 ARG A N 1
ATOM 636 C CA . ARG A 1 79 ? -8.983 -4.178 -14.307 1.00 84.75 79 ARG A CA 1
ATOM 637 C C . ARG A 1 79 ? -9.358 -4.198 -12.831 1.00 84.75 79 ARG A C 1
ATOM 639 O O . ARG A 1 79 ? -10.245 -4.944 -12.427 1.00 84.75 79 ARG A O 1
ATOM 646 N N . ILE A 1 80 ? -8.688 -3.365 -12.042 1.00 80.94 80 ILE A N 1
ATOM 647 C CA . ILE A 1 80 ? -9.012 -3.178 -10.627 1.00 80.94 80 ILE A CA 1
ATOM 648 C C . ILE A 1 80 ? -10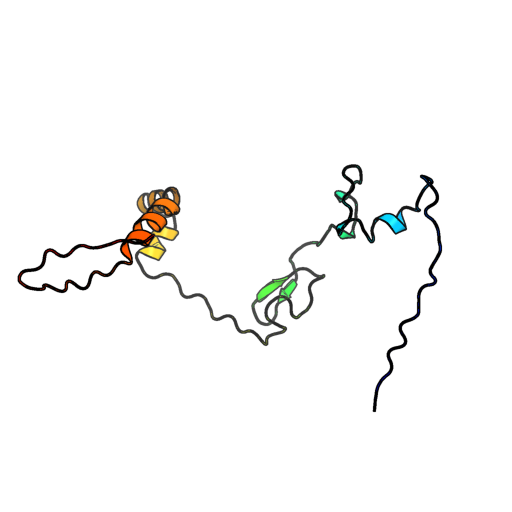.230 -2.241 -10.557 1.00 80.94 80 ILE A C 1
ATOM 650 O O . ILE A 1 80 ? -10.164 -1.139 -11.112 1.00 80.94 80 ILE A O 1
ATOM 654 N N . PRO A 1 81 ? -11.360 -2.661 -9.962 1.00 84.56 81 PRO A N 1
ATOM 655 C CA . PRO A 1 81 ? -12.494 -1.770 -9.751 1.00 84.56 81 PRO A CA 1
ATOM 656 C C . PRO A 1 81 ? -12.118 -0.660 -8.764 1.00 84.56 81 PRO A C 1
ATOM 658 O O . PRO A 1 81 ? -11.266 -0.848 -7.895 1.00 84.56 81 PRO A O 1
ATOM 661 N N . ASN A 1 82 ? -12.763 0.500 -8.885 1.00 83.12 82 ASN A N 1
ATOM 662 C CA . ASN A 1 82 ? -12.586 1.558 -7.896 1.00 83.12 82 ASN A CA 1
ATOM 663 C C . ASN A 1 82 ? -13.088 1.073 -6.534 1.00 83.12 82 ASN A C 1
ATOM 665 O O . ASN A 1 82 ? -14.140 0.444 -6.444 1.00 83.12 82 ASN A O 1
ATOM 669 N N . ILE A 1 83 ? -12.324 1.375 -5.486 1.00 85.25 83 ILE A N 1
ATOM 670 C CA . ILE A 1 83 ? -12.716 1.071 -4.113 1.00 85.25 83 ILE A CA 1
ATOM 671 C C . ILE A 1 83 ? -13.788 2.082 -3.712 1.00 85.25 83 ILE A C 1
ATOM 673 O O . ILE A 1 83 ? -13.531 3.290 -3.681 1.00 85.25 83 ILE A O 1
ATOM 677 N N . ASP A 1 84 ? -14.988 1.584 -3.428 1.00 89.06 84 ASP A N 1
ATOM 678 C CA . ASP A 1 84 ? -16.074 2.411 -2.918 1.00 89.06 84 ASP A CA 1
ATOM 679 C C . ASP A 1 84 ? -15.719 2.977 -1.542 1.00 89.06 84 ASP A C 1
ATOM 681 O O . ASP A 1 84 ? -14.984 2.377 -0.752 1.00 89.06 84 ASP A O 1
ATOM 685 N N . LYS A 1 85 ? -16.249 4.165 -1.243 1.00 88.31 85 LYS A N 1
ATOM 686 C CA . LYS A 1 85 ? -16.033 4.783 0.065 1.00 88.31 85 LYS A CA 1
ATOM 687 C C . LYS A 1 85 ? -16.663 3.907 1.155 1.00 88.31 85 LYS A C 1
ATOM 689 O O . LYS A 1 85 ? -17.767 3.400 0.943 1.00 88.31 85 LYS A O 1
ATOM 694 N N . PRO A 1 86 ? -16.017 3.772 2.327 1.00 90.38 86 PRO A N 1
ATOM 695 C CA . PRO A 1 86 ? -16.619 3.068 3.449 1.00 90.38 86 PRO A CA 1
ATOM 696 C C . PRO A 1 86 ? -17.992 3.668 3.804 1.00 90.38 86 PRO A C 1
ATOM 698 O O . PRO A 1 86 ? -18.157 4.890 3.720 1.00 90.38 86 PRO A O 1
ATOM 701 N N . PRO A 1 87 ? -18.978 2.848 4.206 1.00 91.75 87 PRO A N 1
ATOM 702 C CA . PRO A 1 87 ? -20.258 3.350 4.695 1.00 91.75 87 PRO A CA 1
ATOM 703 C C . PRO A 1 87 ? -20.097 4.074 6.043 1.00 91.75 87 PRO A C 1
ATOM 705 O O . PRO A 1 87 ? -19.154 3.822 6.795 1.00 91.75 87 PRO A O 1
ATOM 708 N N . GLU A 1 88 ? -21.031 4.961 6.387 1.00 90.25 88 GLU A N 1
ATOM 709 C CA . GLU A 1 88 ? -21.106 5.517 7.746 1.00 90.25 88 GLU A CA 1
ATOM 710 C C . GLU A 1 88 ? -21.618 4.448 8.729 1.00 90.25 88 GLU A C 1
ATOM 712 O O . GLU A 1 88 ? -22.499 3.666 8.361 1.00 90.25 88 GLU A O 1
ATOM 717 N N . PRO A 1 89 ? -21.100 4.382 9.972 1.00 89.00 89 PRO A N 1
ATOM 718 C CA . PRO A 1 89 ? -20.175 5.328 10.615 1.00 89.00 89 PRO A CA 1
ATOM 719 C C . PRO A 1 89 ? -18.676 5.036 10.397 1.00 89.00 89 PRO A C 1
ATOM 721 O O . PRO A 1 89 ? -17.835 5.766 10.919 1.00 89.00 89 PRO A O 1
ATOM 724 N N . MET A 1 90 ? -18.306 3.975 9.664 1.00 89.00 90 MET A N 1
ATOM 725 C CA . MET A 1 90 ? -16.895 3.585 9.493 1.00 89.00 90 MET A CA 1
ATOM 726 C C . MET A 1 90 ? -16.055 4.692 8.868 1.00 89.00 90 MET A C 1
ATOM 728 O O . MET A 1 90 ? -14.919 4.902 9.283 1.00 89.00 90 MET A O 1
ATOM 732 N N . LYS A 1 91 ? -16.604 5.400 7.883 1.00 91.44 91 LYS A N 1
ATOM 733 C CA . LYS A 1 91 ? -15.906 6.512 7.244 1.00 91.44 91 LYS A CA 1
ATOM 734 C C . LYS A 1 91 ? -15.519 7.588 8.263 1.00 91.44 91 LYS A C 1
ATOM 736 O O . LYS A 1 91 ? -14.336 7.889 8.379 1.00 91.44 91 LYS A O 1
ATOM 741 N N . THR A 1 92 ? -16.471 8.079 9.059 1.00 92.25 92 THR A N 1
ATOM 742 C CA . THR A 1 92 ? -16.192 9.068 10.117 1.00 92.25 92 THR A CA 1
ATOM 743 C C . THR A 1 92 ? -15.145 8.568 11.118 1.00 92.25 92 THR A C 1
ATOM 745 O O . THR A 1 92 ? -14.266 9.322 11.530 1.00 92.25 92 THR A O 1
ATOM 748 N N . LEU A 1 93 ? -15.195 7.285 11.490 1.00 92.38 93 LEU A N 1
ATOM 749 C CA . LEU A 1 93 ? -14.228 6.687 12.418 1.00 92.38 93 LEU A CA 1
ATOM 750 C C . LEU A 1 93 ? -12.800 6.613 11.854 1.00 92.38 93 LEU A C 1
ATOM 752 O O . LEU A 1 93 ? -11.845 6.662 12.624 1.00 92.38 93 LEU A O 1
ATOM 756 N N . LEU A 1 94 ? -12.647 6.504 10.533 1.00 91.38 94 LEU A N 1
ATOM 757 C CA . LEU A 1 94 ? -11.346 6.427 9.861 1.00 91.38 94 LEU A CA 1
ATOM 758 C C . LEU A 1 94 ? -10.756 7.801 9.507 1.00 91.38 94 LEU A C 1
ATOM 760 O O . LEU A 1 94 ? -9.568 7.888 9.213 1.00 91.38 94 LEU A O 1
ATOM 764 N N . GLU A 1 95 ? -11.554 8.871 9.535 1.00 88.88 95 GLU A N 1
ATOM 765 C CA . GLU A 1 95 ? -11.134 10.212 9.101 1.00 88.88 95 GLU A CA 1
ATOM 766 C C . GLU A 1 95 ? -10.338 11.006 10.157 1.00 88.88 95 GLU A C 1
ATOM 768 O O . GLU A 1 95 ? -9.853 12.094 9.853 1.00 88.88 95 GLU A O 1
ATOM 773 N N . SER A 1 96 ? -10.135 10.478 11.375 1.00 82.06 96 SER A N 1
ATOM 774 C CA . SER A 1 96 ? -9.361 11.118 12.470 1.00 82.06 96 SER A CA 1
ATOM 775 C C . SER A 1 96 ? -9.776 12.566 12.803 1.00 82.06 96 SER A C 1
ATOM 777 O O . SER A 1 96 ? -8.996 13.343 13.338 1.00 82.06 96 SER A O 1
ATOM 779 N N . SER A 1 97 ? -11.007 12.955 12.467 1.00 86.44 97 SER A N 1
ATOM 780 C CA . SER A 1 97 ? -11.518 14.329 12.565 1.00 86.44 97 SER A CA 1
ATOM 781 C C . SER A 1 97 ? -12.171 14.660 13.911 1.00 86.44 97 SER A C 1
ATOM 783 O O . SER A 1 97 ? -12.441 15.823 14.209 1.00 86.44 97 SER A O 1
ATOM 785 N N . THR A 1 98 ? -12.455 13.645 14.725 1.00 92.12 98 THR A N 1
ATOM 786 C CA . THR A 1 98 ? -13.128 13.757 16.024 1.00 92.12 98 THR A CA 1
ATOM 787 C C . THR A 1 98 ? -12.381 12.968 17.097 1.00 92.12 98 THR A C 1
ATOM 789 O O . THR A 1 98 ? -11.735 11.962 16.801 1.00 92.12 98 THR A O 1
ATOM 792 N N . SER A 1 99 ? -12.554 13.339 18.368 1.00 92.38 99 SER A N 1
ATOM 793 C CA . SER A 1 99 ? -11.990 12.581 19.500 1.00 92.38 99 SER A CA 1
ATOM 794 C C . SER A 1 99 ? -12.430 11.109 19.516 1.00 92.38 99 SER A C 1
ATOM 796 O O . SER A 1 99 ? -11.690 10.233 19.955 1.00 92.38 99 SER A O 1
ATOM 798 N N . ILE A 1 100 ? -13.625 10.815 18.990 1.00 91.50 100 ILE A N 1
ATOM 799 C CA . ILE A 1 100 ? -14.139 9.449 18.836 1.00 91.50 100 ILE A CA 1
ATOM 800 C C . ILE A 1 100 ? -13.324 8.681 17.790 1.00 91.50 100 ILE A C 1
ATOM 802 O O . ILE A 1 100 ? -12.945 7.537 18.035 1.00 91.50 100 ILE A O 1
ATOM 806 N N . SER A 1 101 ? -13.042 9.297 16.639 1.00 94.31 101 SER A N 1
ATOM 807 C CA . SER A 1 101 ? -12.216 8.672 15.600 1.00 94.31 101 SER A CA 1
ATOM 808 C C . SER A 1 101 ? -10.769 8.462 16.051 1.00 94.31 101 SER A C 1
ATOM 810 O O . SER A 1 101 ? -10.202 7.411 15.777 1.00 94.31 101 SER A O 1
ATOM 812 N N . GLU A 1 102 ? -10.193 9.394 16.816 1.00 95.00 102 GLU A N 1
ATOM 813 C CA . GLU A 1 102 ? -8.852 9.232 17.395 1.00 95.00 102 GLU A CA 1
ATOM 814 C C . GLU A 1 102 ? -8.807 8.036 18.352 1.00 95.00 102 GLU A C 1
ATOM 816 O O . GLU A 1 102 ? -8.021 7.109 18.154 1.00 95.00 102 GLU A O 1
ATOM 821 N N . HIS A 1 103 ? -9.730 7.986 19.319 1.00 94.81 103 HIS A N 1
ATOM 822 C CA . HIS A 1 103 ? -9.832 6.861 20.249 1.00 94.81 103 HIS A CA 1
ATOM 823 C C . HIS A 1 103 ? -10.055 5.524 19.524 1.00 94.81 103 HIS A C 1
ATOM 825 O O . HIS A 1 103 ? -9.499 4.490 19.917 1.00 94.81 103 HIS A O 1
ATOM 831 N N . PHE A 1 104 ? -10.881 5.524 18.471 1.00 93.88 104 PHE A N 1
ATOM 832 C CA . PHE A 1 104 ? -11.121 4.346 17.645 1.00 93.88 104 PHE A CA 1
ATOM 833 C C . PHE A 1 104 ? -9.841 3.861 16.960 1.00 93.88 104 PHE A C 1
ATOM 835 O O . PHE A 1 104 ? -9.527 2.675 17.055 1.00 93.88 104 PHE A O 1
ATOM 842 N N . LEU A 1 105 ? -9.086 4.758 16.321 1.00 93.94 105 LEU A N 1
ATOM 843 C CA . LEU A 1 105 ? -7.848 4.422 15.614 1.00 93.94 105 LEU A CA 1
ATOM 844 C C . LEU A 1 105 ? -6.755 3.927 16.570 1.00 93.94 105 LEU A C 1
ATOM 846 O O . LEU A 1 105 ? -6.114 2.914 16.285 1.00 93.94 105 LEU A O 1
ATOM 850 N N . GLU A 1 106 ? -6.600 4.558 17.735 1.00 96.12 106 GLU A N 1
ATOM 851 C CA . GLU A 1 106 ? -5.656 4.116 18.774 1.00 96.12 106 GLU A CA 1
ATOM 852 C C . GLU A 1 106 ? -5.952 2.697 19.279 1.00 96.12 106 GLU A C 1
ATOM 854 O O . GLU A 1 106 ? -5.047 1.946 19.653 1.00 96.12 106 GLU A O 1
ATOM 859 N N . ASN A 1 107 ? -7.228 2.305 19.285 1.00 94.81 107 ASN A N 1
ATOM 860 C CA . ASN A 1 107 ? -7.684 1.035 19.842 1.00 94.81 107 ASN A CA 1
ATOM 861 C C . ASN A 1 107 ? -8.224 0.060 18.783 1.00 94.81 107 ASN A C 1
ATOM 863 O O . ASN A 1 107 ? -8.836 -0.948 19.149 1.00 94.81 107 ASN A O 1
ATOM 867 N N . ILE A 1 108 ? -7.975 0.294 17.490 1.00 94.44 108 ILE A N 1
ATOM 868 C CA . ILE A 1 108 ? -8.607 -0.449 16.385 1.00 94.44 108 ILE A CA 1
ATOM 869 C C . ILE A 1 108 ? -8.389 -1.965 16.477 1.00 94.44 108 ILE A C 1
ATOM 871 O O . ILE A 1 108 ? -9.310 -2.745 16.248 1.00 94.44 108 ILE A O 1
ATOM 875 N N . ASN A 1 109 ? -7.208 -2.402 16.922 1.00 93.31 109 ASN A N 1
ATOM 8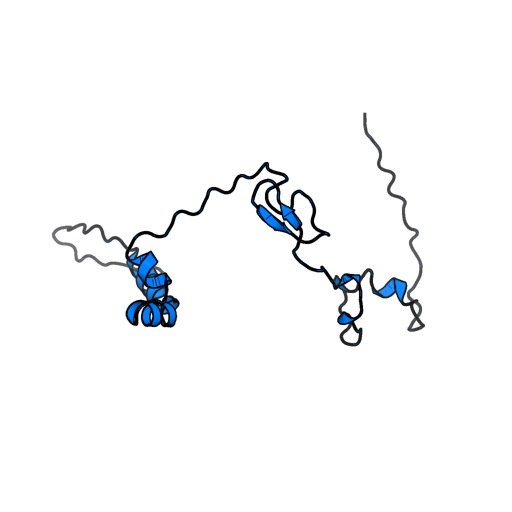76 C CA . ASN A 1 109 ? -6.905 -3.821 17.124 1.00 93.31 109 ASN A CA 1
ATOM 877 C C . ASN A 1 109 ? -7.781 -4.455 18.212 1.00 93.31 109 ASN A C 1
ATOM 879 O O . ASN A 1 109 ? -8.221 -5.592 18.061 1.00 93.31 109 ASN A O 1
ATOM 883 N N . LYS A 1 110 ? -8.069 -3.725 19.299 1.00 93.69 110 LYS A N 1
ATOM 884 C CA . LYS A 1 110 ? -8.940 -4.216 20.379 1.00 93.69 110 LYS A CA 1
ATOM 885 C C . LYS A 1 110 ? -10.371 -4.368 19.878 1.00 93.69 110 LYS A C 1
ATOM 887 O O . LYS A 1 110 ? -10.988 -5.397 20.137 1.00 93.69 110 LYS A O 1
ATOM 892 N N . TYR A 1 111 ? -10.863 -3.380 19.131 1.00 90.75 111 TYR A N 1
ATOM 893 C CA . TYR A 1 111 ? -12.179 -3.446 18.502 1.00 90.75 111 TYR A CA 1
ATOM 894 C C . TYR A 1 111 ? -12.272 -4.625 17.530 1.00 90.75 111 TYR A C 1
ATOM 896 O O . TYR A 1 111 ? -13.158 -5.460 17.682 1.00 90.75 111 TYR A O 1
ATOM 904 N N . ASN A 1 112 ? -11.325 -4.763 16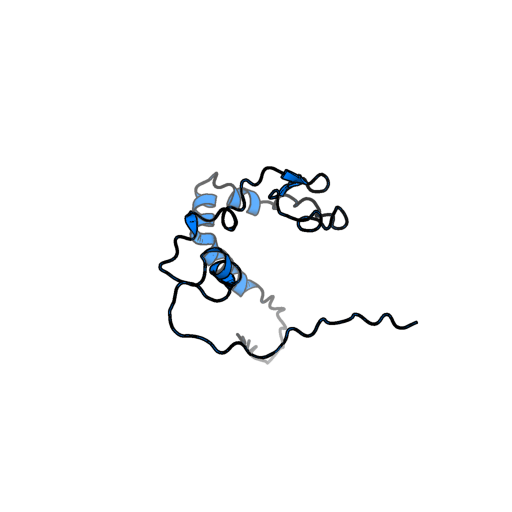.599 1.00 87.94 112 ASN A N 1
ATOM 905 C CA . ASN A 1 112 ? -11.310 -5.863 15.630 1.00 87.94 112 ASN A CA 1
ATOM 906 C C . ASN A 1 112 ? -11.270 -7.239 16.313 1.00 87.94 112 ASN A C 1
ATOM 908 O O . ASN A 1 112 ? -12.022 -8.133 15.932 1.00 87.94 112 ASN A O 1
ATOM 912 N N . ASN A 1 113 ? -10.455 -7.396 17.361 1.00 88.19 113 ASN A N 1
ATOM 913 C CA . ASN A 1 113 ? -10.386 -8.639 18.132 1.00 88.19 113 ASN A CA 1
ATOM 914 C C . ASN A 1 113 ? -11.699 -8.935 18.874 1.00 88.19 113 ASN A C 1
ATOM 916 O O . ASN A 1 113 ? -12.135 -10.084 18.914 1.00 88.19 113 ASN A O 1
ATOM 920 N N . ALA A 1 114 ? -12.354 -7.914 19.433 1.00 85.62 114 ALA A N 1
ATOM 921 C CA . ALA A 1 114 ? -13.652 -8.071 20.084 1.00 85.62 114 ALA A CA 1
ATOM 922 C C . ALA A 1 114 ? -14.747 -8.472 19.080 1.00 85.62 114 ALA A C 1
ATOM 924 O O . ALA A 1 114 ? -15.497 -9.412 19.339 1.00 85.62 114 ALA A O 1
ATOM 925 N N . PHE A 1 115 ? -14.796 -7.824 17.911 1.00 77.38 115 PHE A N 1
ATOM 926 C CA . PHE A 1 115 ? -15.762 -8.145 16.854 1.00 77.38 115 PHE A CA 1
ATOM 927 C C . PHE A 1 115 ? -15.493 -9.493 16.172 1.00 77.38 115 PHE A C 1
ATOM 929 O O . PHE A 1 115 ? -16.416 -10.116 15.644 1.00 77.38 115 PHE A O 1
ATOM 936 N N . HIS A 1 116 ? -14.261 -10.003 16.223 1.00 76.75 116 HIS A N 1
ATOM 937 C CA . HIS A 1 116 ? -13.964 -11.358 15.758 1.00 76.75 116 HIS A CA 1
ATOM 938 C C . HIS A 1 116 ? -14.726 -12.417 16.576 1.00 76.75 116 HIS A C 1
ATOM 940 O O . HIS A 1 116 ? -15.224 -13.399 16.022 1.00 76.75 116 HIS A O 1
ATOM 946 N N . MET A 1 117 ? -14.908 -12.172 17.880 1.00 64.25 117 MET A N 1
ATOM 947 C CA . MET A 1 117 ? -15.655 -13.061 18.776 1.00 64.25 117 MET A CA 1
ATOM 948 C C . MET A 1 117 ? -17.182 -12.971 18.607 1.00 64.25 117 MET A C 1
ATOM 950 O O . MET A 1 117 ? -17.890 -13.860 19.074 1.00 64.25 117 MET A O 1
ATOM 954 N N . THR A 1 118 ? -17.712 -11.946 17.927 1.00 57.78 118 THR A N 1
ATOM 955 C CA . THR A 1 118 ? -19.167 -11.734 17.773 1.00 57.78 118 THR A CA 1
ATOM 956 C C . THR A 1 118 ? -19.771 -12.367 16.515 1.00 57.78 118 THR A C 1
ATOM 958 O O . THR A 1 118 ? -20.960 -12.198 16.263 1.00 57.78 118 THR A O 1
ATOM 961 N N . SER A 1 119 ? -18.995 -13.109 15.717 1.00 55.25 119 SER A N 1
ATOM 962 C CA . SER A 1 119 ? -19.499 -13.766 14.495 1.00 55.25 119 SER A CA 1
ATOM 963 C C . SER A 1 119 ? -20.324 -15.038 14.745 1.00 55.25 119 SER A C 1
ATOM 965 O O . SER A 1 119 ? -20.929 -15.566 13.810 1.00 55.25 119 SER A O 1
ATOM 967 N N . PHE A 1 120 ? -20.428 -15.514 15.990 1.00 56.41 120 PHE A N 1
ATOM 968 C CA . PHE A 1 120 ? -21.368 -16.581 16.328 1.00 56.41 120 PHE A CA 1
ATOM 969 C C . PHE A 1 120 ? -22.792 -16.023 16.397 1.00 56.41 120 PHE A C 1
ATOM 971 O O . PHE A 1 120 ? -23.303 -15.676 17.460 1.00 56.41 120 PHE A O 1
ATOM 978 N N . GLY A 1 121 ? -23.445 -15.961 15.235 1.00 57.53 121 GLY A N 1
ATOM 979 C CA . GLY A 1 121 ? -24.895 -15.876 15.150 1.00 57.53 121 GLY A CA 1
ATOM 980 C C . GLY A 1 121 ? -25.498 -17.121 15.792 1.00 57.53 121 GLY A C 1
ATOM 981 O O . GLY A 1 121 ? -25.580 -18.177 15.166 1.00 57.53 121 GLY A O 1
ATOM 982 N N . VAL A 1 122 ? -25.879 -17.021 17.064 1.00 55.03 122 VAL A N 1
ATOM 983 C CA . VAL A 1 122 ? -26.666 -18.058 17.726 1.00 55.03 122 VAL A CA 1
ATOM 984 C C . VAL A 1 122 ? -28.075 -17.974 17.153 1.00 55.03 122 VAL A C 1
ATOM 986 O O . VAL A 1 122 ? -28.835 -17.066 17.474 1.00 55.03 122 VAL A O 1
ATOM 989 N N . ALA A 1 123 ? -28.429 -18.920 16.286 1.00 57.81 123 ALA A N 1
ATOM 990 C CA . ALA A 1 123 ? -29.828 -19.235 16.055 1.00 57.81 123 ALA A CA 1
ATOM 991 C C . ALA A 1 123 ? -30.315 -19.980 17.305 1.00 57.81 123 ALA A C 1
ATOM 993 O O . ALA A 1 123 ? -29.967 -21.148 17.502 1.00 57.81 123 ALA A O 1
ATOM 994 N N . GLU A 1 124 ? -31.043 -19.293 18.190 1.00 60.28 124 GLU A N 1
ATOM 995 C CA . GLU A 1 124 ? -31.680 -19.942 19.336 1.00 60.28 124 GLU A CA 1
ATOM 996 C C . GLU A 1 124 ? -32.597 -21.056 18.825 1.00 60.28 124 GLU A C 1
ATOM 998 O O . GLU A 1 124 ? -33.638 -20.817 18.218 1.00 60.28 124 GLU A O 1
ATOM 1003 N N . THR A 1 125 ? -32.194 -22.301 19.061 1.00 56.12 125 THR A N 1
ATOM 1004 C CA . THR A 1 125 ? -33.082 -23.453 18.948 1.00 56.12 125 THR A CA 1
ATOM 1005 C C . THR A 1 125 ? -33.546 -23.768 20.359 1.00 56.12 125 THR A C 1
ATOM 1007 O O . THR A 1 125 ? -32.849 -24.415 21.137 1.00 56.12 125 THR A O 1
ATOM 1010 N N . ILE A 1 126 ? -34.710 -23.230 20.725 1.00 64.88 126 ILE A N 1
ATOM 1011 C CA . ILE A 1 126 ? -35.369 -23.574 21.983 1.00 64.88 126 ILE A CA 1
ATOM 1012 C C . ILE A 1 126 ? -35.878 -25.008 21.822 1.00 64.88 126 ILE A C 1
ATOM 1014 O O . ILE A 1 126 ? -36.874 -25.251 21.145 1.00 64.88 126 ILE A O 1
ATOM 1018 N N . VAL A 1 127 ? -35.158 -25.971 22.394 1.00 65.56 127 VAL A N 1
ATOM 1019 C CA . VAL A 1 127 ? -35.625 -27.355 22.511 1.00 65.56 127 VAL A CA 1
ATOM 1020 C C . VAL A 1 127 ? -36.190 -27.512 23.917 1.00 65.56 127 VAL A C 1
ATOM 1022 O O . VAL A 1 127 ? -35.450 -27.409 24.897 1.00 65.56 127 VAL A O 1
ATOM 1025 N N . GLU A 1 128 ? -37.501 -27.724 24.034 1.00 57.88 128 GLU A N 1
ATOM 1026 C CA . GLU A 1 128 ? -38.127 -27.969 25.336 1.00 57.88 128 GLU A CA 1
ATOM 1027 C C . GLU A 1 128 ? -37.499 -29.208 26.005 1.00 57.88 128 GLU A C 1
ATOM 1029 O O . GLU A 1 128 ? -37.232 -30.217 25.351 1.00 57.88 128 GLU A O 1
ATOM 1034 N N . ASN A 1 129 ? -37.247 -29.122 27.316 1.00 61.84 129 ASN A N 1
ATOM 1035 C CA . ASN A 1 129 ? -36.618 -30.147 28.166 1.00 61.84 129 ASN A CA 1
ATOM 1036 C C . ASN A 1 129 ? -35.112 -30.439 27.987 1.00 61.84 129 ASN A C 1
ATOM 1038 O O . ASN A 1 129 ? -34.618 -31.374 28.622 1.00 61.84 129 ASN A O 1
ATOM 1042 N N . TYR A 1 130 ? -34.345 -29.652 27.224 1.00 61.84 130 TYR A N 1
ATOM 1043 C CA . TYR A 1 130 ? -32.886 -29.828 27.151 1.00 61.84 130 TYR A CA 1
ATOM 1044 C C . TYR A 1 130 ? -32.132 -28.561 27.560 1.00 61.84 130 TYR A C 1
ATOM 1046 O O . TYR A 1 130 ? -32.468 -27.465 27.127 1.00 61.84 130 TYR A O 1
ATOM 1054 N N . MET A 1 131 ? -31.090 -28.704 28.385 1.00 57.94 131 MET A N 1
ATOM 1055 C CA . MET A 1 131 ? -30.221 -27.584 28.756 1.00 57.94 131 MET A CA 1
ATOM 1056 C C . MET A 1 131 ? -29.238 -27.322 27.601 1.00 57.94 131 MET A C 1
ATOM 1058 O O . MET A 1 131 ? -28.377 -28.175 27.347 1.00 57.94 131 MET A O 1
ATOM 1062 N N . PRO A 1 132 ? -29.345 -26.199 26.864 1.00 57.28 132 PRO A N 1
ATOM 1063 C CA . PRO A 1 132 ? -28.500 -25.963 25.703 1.00 57.28 132 PRO A CA 1
ATOM 1064 C C . PRO A 1 132 ? -27.058 -25.751 26.169 1.00 57.28 132 PRO A C 1
ATOM 1066 O O . PRO A 1 132 ? -26.718 -24.766 26.819 1.00 57.28 132 PRO A O 1
ATOM 1069 N N . THR A 1 133 ? -26.195 -26.715 25.861 1.00 56.50 133 THR A N 1
ATOM 1070 C CA . THR A 1 133 ? -24.758 -26.612 26.112 1.00 56.50 133 THR A CA 1
ATOM 1071 C C . THR A 1 133 ? -24.075 -26.146 24.838 1.00 56.50 133 THR A C 1
ATOM 1073 O O . THR A 1 133 ? -23.891 -26.907 23.890 1.00 56.50 133 THR A O 1
ATOM 1076 N N . PHE A 1 134 ? -23.679 -24.876 24.818 1.00 54.91 134 PHE A N 1
ATOM 1077 C CA . PHE A 1 134 ? -22.878 -24.319 23.736 1.00 54.91 134 PHE A CA 1
ATOM 1078 C C . PHE A 1 134 ? -21.416 -24.727 23.936 1.00 54.91 134 PHE A C 1
ATOM 1080 O O . PHE A 1 134 ? -20.732 -24.238 24.834 1.00 54.91 134 PHE A O 1
ATOM 1087 N N . LYS A 1 135 ? -20.928 -25.662 23.113 1.00 50.84 135 LYS A N 1
ATOM 1088 C CA . LYS A 1 135 ? -19.497 -25.983 23.047 1.00 50.84 135 LYS A CA 1
ATOM 1089 C C . LYS A 1 135 ? -18.824 -25.086 22.019 1.00 50.84 135 LYS A C 1
ATOM 1091 O O . LYS A 1 135 ? -19.011 -25.271 20.821 1.00 50.84 135 LYS A O 1
ATOM 1096 N N . ILE A 1 136 ? -18.001 -24.166 22.504 1.00 46.59 136 ILE A N 1
ATOM 1097 C CA . ILE A 1 136 ? -17.134 -23.332 21.675 1.00 46.59 136 ILE A CA 1
ATOM 1098 C C . ILE A 1 136 ? -15.844 -24.124 21.427 1.00 46.59 136 ILE A C 1
ATOM 1100 O O . ILE A 1 136 ? -15.168 -24.514 22.381 1.00 46.59 136 ILE A O 1
ATOM 1104 N N . ARG A 1 137 ? -15.520 -24.411 20.163 1.00 37.12 137 ARG A N 1
ATOM 1105 C CA . ARG A 1 137 ? -14.188 -24.900 19.775 1.00 37.12 137 ARG A CA 1
ATOM 1106 C C . ARG A 1 137 ? -13.421 -23.728 19.170 1.00 37.12 137 ARG A C 1
ATOM 1108 O O . ARG A 1 137 ? -13.957 -23.075 18.279 1.00 37.12 137 ARG A O 1
ATOM 1115 N N . GLY A 1 138 ? -12.238 -23.458 19.722 1.00 39.91 138 GLY A N 1
ATOM 1116 C CA . GLY A 1 138 ? -11.275 -22.501 19.173 1.00 39.91 138 GLY A CA 1
ATOM 1117 C C . GLY A 1 138 ? -10.535 -23.053 17.967 1.00 39.91 138 GLY A C 1
ATOM 1118 O O . GLY A 1 138 ? -10.576 -24.292 17.769 1.00 39.91 138 GLY A O 1
#